Protein AF-A0A433QFW4-F1 (afdb_monomer_lite)

InterPro domains:
  IPR011990 Tetratricopeptide-like helical domain superfamily [G3DSA:1.25.40.10] (21-123)
  IPR011990 Tetratricopeptide-like helical domain superfamily [SSF48452] (37-121)

Sequence (124 aa):
MYSRKSREPRKRPQSQGGLRDCTRQLEPQSDANKTSAELHMQRSLDLHRKNDNVEGIAQVSGNLGQLYMDTGRATEAAGLITDAYETVKKMGNQVSIQYAAMNMGLLADRNGKPEEAVAWYTCE

pLDDT: mean 77.7, std 21.32, range [26.53, 95.19]

Organism: NCBI:txid994334

Structure (mmCIF, N/CA/C/O backbone):
data_AF-A0A433QFW4-F1
#
_entry.id   AF-A0A433QFW4-F1
#
loop_
_atom_site.group_PDB
_atom_site.id
_atom_site.type_symbol
_atom_site.label_atom_id
_atom_site.label_alt_id
_atom_site.label_comp_id
_atom_site.label_asym_id
_atom_site.label_entity_id
_atom_site.label_seq_id
_atom_site.pdbx_PDB_ins_code
_atom_site.Cartn_x
_atom_site.Cartn_y
_atom_site.Cartn_z
_atom_site.occupancy
_atom_site.B_iso_or_equiv
_atom_site.auth_seq_id
_atom_site.auth_comp_id
_atom_site.auth_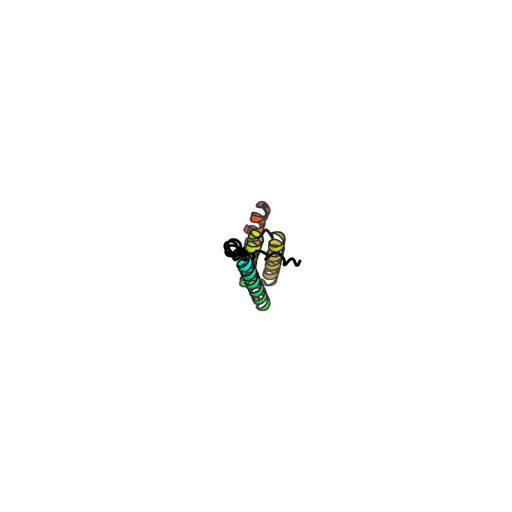asym_id
_atom_site.auth_atom_id
_atom_site.pdbx_PDB_model_num
ATOM 1 N N . MET A 1 1 ? 2.811 18.926 91.052 1.00 41.25 1 MET A N 1
ATOM 2 C CA . MET A 1 1 ? 3.291 19.722 89.900 1.00 41.25 1 MET A CA 1
ATOM 3 C C . MET A 1 1 ? 3.981 18.797 88.901 1.00 41.25 1 MET A C 1
ATOM 5 O O . MET A 1 1 ? 4.654 17.876 89.335 1.00 41.25 1 MET A O 1
ATOM 9 N N . TYR A 1 2 ? 3.806 19.088 87.606 1.00 26.53 2 TYR A N 1
ATOM 10 C CA . TYR A 1 2 ? 4.412 18.480 86.403 1.00 26.53 2 TYR A CA 1
ATOM 11 C C . TYR A 1 2 ? 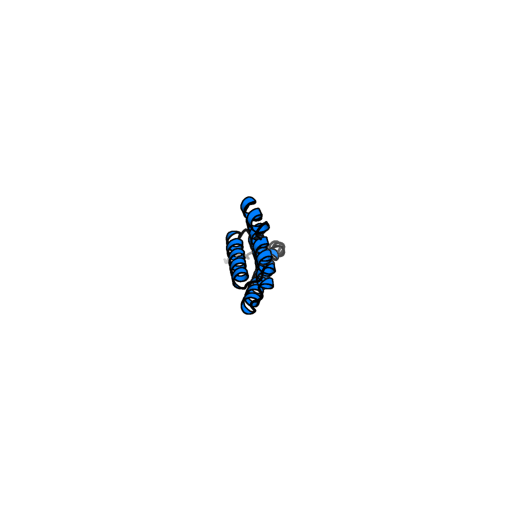3.768 17.241 85.751 1.00 26.53 2 TYR A C 1
ATOM 13 O O . TYR A 1 2 ? 4.204 16.104 85.874 1.00 26.53 2 TYR A O 1
ATOM 21 N N . SER A 1 3 ? 2.755 17.565 84.942 1.00 38.41 3 SER A N 1
ATOM 22 C CA . SER A 1 3 ? 2.516 17.145 83.551 1.00 38.41 3 SER A CA 1
ATOM 23 C C . SER A 1 3 ? 3.668 16.428 82.817 1.00 38.41 3 SER A C 1
ATOM 25 O O . SER A 1 3 ? 4.755 16.992 82.691 1.00 38.41 3 SER A O 1
ATOM 27 N N . ARG A 1 4 ? 3.388 15.263 82.201 1.00 39.44 4 ARG A N 1
ATOM 28 C CA . ARG A 1 4 ? 4.084 14.770 80.991 1.00 39.44 4 ARG A CA 1
ATOM 29 C C . ARG A 1 4 ? 3.146 13.990 80.056 1.00 39.44 4 ARG A C 1
ATOM 31 O O . ARG A 1 4 ? 2.915 12.802 80.224 1.00 39.44 4 ARG A O 1
ATOM 38 N N . LYS A 1 5 ? 2.649 14.743 79.072 1.00 40.56 5 LYS A N 1
ATOM 39 C CA . LYS A 1 5 ? 2.449 14.448 77.640 1.00 40.56 5 LYS A CA 1
ATOM 40 C C . LYS A 1 5 ? 2.127 13.006 77.202 1.00 40.56 5 LYS A C 1
ATOM 42 O O . LYS A 1 5 ? 2.946 12.095 77.279 1.00 40.56 5 LYS A O 1
ATOM 47 N N . SER A 1 6 ? 0.946 12.922 76.591 1.00 37.25 6 SER A N 1
ATOM 48 C CA . SER A 1 6 ? 0.428 11.964 75.614 1.00 37.25 6 SER A CA 1
ATOM 49 C C . SER A 1 6 ? 1.491 11.236 74.782 1.00 37.25 6 SER A C 1
ATOM 51 O O . SER A 1 6 ? 2.322 11.866 74.130 1.00 37.25 6 SER A O 1
ATOM 53 N N . ARG A 1 7 ? 1.416 9.901 74.749 1.00 37.78 7 ARG A N 1
ATOM 54 C CA . ARG A 1 7 ? 2.096 9.068 73.748 1.00 37.78 7 ARG A CA 1
ATOM 55 C C . ARG A 1 7 ? 1.148 8.862 72.564 1.00 37.78 7 ARG A C 1
ATOM 57 O O . ARG A 1 7 ? 0.069 8.304 72.736 1.00 37.78 7 ARG A O 1
ATOM 64 N N . GLU A 1 8 ? 1.544 9.346 71.391 1.00 38.62 8 GLU A N 1
ATOM 65 C CA . GLU A 1 8 ? 0.826 9.169 70.123 1.00 38.62 8 GLU A CA 1
ATOM 66 C C . GLU A 1 8 ? 0.716 7.686 69.717 1.00 38.62 8 GLU A C 1
ATOM 68 O O . GLU A 1 8 ? 1.631 6.899 69.994 1.00 38.62 8 GLU A O 1
ATOM 73 N N . PRO A 1 9 ? -0.353 7.276 69.011 1.00 37.25 9 PRO A N 1
ATOM 74 C CA . PRO A 1 9 ? -0.418 5.948 68.421 1.00 37.25 9 PRO A CA 1
ATOM 75 C C . PRO A 1 9 ? 0.484 5.874 67.179 1.00 37.25 9 PRO A C 1
ATOM 77 O O . PRO A 1 9 ? 0.354 6.665 66.243 1.00 37.25 9 PRO A O 1
ATOM 80 N N . ARG A 1 10 ? 1.379 4.876 67.136 1.00 35.97 10 ARG A N 1
ATOM 81 C CA . ARG A 1 10 ? 2.126 4.516 65.920 1.00 35.97 10 ARG A CA 1
ATOM 82 C C . ARG A 1 10 ? 1.130 4.155 64.816 1.00 35.97 10 ARG A C 1
ATOM 84 O O . ARG A 1 10 ? 0.457 3.127 64.903 1.00 35.97 10 ARG A O 1
ATOM 91 N N . LYS A 1 11 ? 1.057 4.971 63.763 1.00 37.94 11 LYS A N 1
ATOM 92 C CA . LYS A 1 11 ? 0.347 4.619 62.529 1.00 37.94 11 LYS A CA 1
ATOM 93 C C . LYS A 1 11 ? 1.035 3.397 61.911 1.00 37.94 11 LYS A C 1
ATOM 95 O O . LYS A 1 11 ? 2.210 3.461 61.561 1.00 37.94 11 LYS A O 1
ATOM 100 N N . ARG A 1 12 ? 0.315 2.275 61.799 1.00 35.47 12 ARG A N 1
ATOM 101 C CA . ARG A 1 12 ? 0.729 1.164 60.927 1.00 35.47 12 ARG A CA 1
ATOM 102 C C . ARG A 1 12 ? 0.755 1.698 59.491 1.00 35.47 12 ARG A C 1
ATOM 104 O O . ARG A 1 12 ? -0.210 2.369 59.117 1.00 35.47 12 ARG A O 1
ATOM 111 N N . PRO A 1 13 ? 1.794 1.427 58.686 1.00 36.66 13 PRO A N 1
ATOM 112 C CA . PRO A 1 13 ? 1.736 1.768 57.277 1.00 36.66 13 PRO A CA 1
ATOM 113 C C . PRO A 1 13 ? 0.630 0.912 56.657 1.00 36.66 13 PRO A C 1
ATOM 115 O O . PRO A 1 13 ? 0.703 -0.317 56.655 1.00 36.66 13 PRO A O 1
ATOM 118 N N . GLN A 1 14 ? -0.443 1.562 56.203 1.00 41.31 14 GLN A N 1
ATOM 119 C CA . GLN A 1 14 ? -1.410 0.919 55.329 1.00 41.31 14 GLN A CA 1
ATOM 120 C C . GLN A 1 14 ? -0.653 0.552 54.056 1.00 41.31 14 GLN A C 1
ATOM 122 O O . GLN A 1 14 ? -0.253 1.427 53.291 1.00 41.31 14 GLN A O 1
ATOM 127 N N . SER A 1 15 ? -0.427 -0.747 53.868 1.00 48.22 15 SER A N 1
ATOM 128 C CA . SER A 1 15 ? -0.063 -1.340 52.587 1.00 48.22 15 SER A CA 1
ATOM 129 C C . SER A 1 15 ? -1.195 -1.058 51.594 1.00 48.22 15 SER A C 1
ATOM 131 O O . SER A 1 15 ? -2.099 -1.863 51.394 1.00 48.22 15 SER A O 1
ATOM 133 N N . GLN A 1 16 ? -1.191 0.140 51.012 1.00 45.75 16 GLN A N 1
ATOM 134 C CA . GLN A 1 16 ? -1.959 0.465 49.816 1.00 45.75 16 GLN A CA 1
ATOM 135 C C . GLN A 1 16 ? -1.097 0.128 48.596 1.00 45.75 16 GLN A C 1
ATOM 137 O O . GLN A 1 16 ? -0.684 1.000 47.842 1.00 45.75 16 GLN A O 1
ATOM 142 N N . GLY A 1 17 ? -0.773 -1.154 48.445 1.00 52.44 17 GLY A N 1
ATOM 143 C CA . GLY A 1 17 ? -0.040 -1.688 47.294 1.00 52.44 17 GLY A CA 1
ATOM 144 C C . GLY A 1 17 ? -0.714 -2.909 46.670 1.00 52.44 17 GLY A C 1
ATOM 145 O O . GLY A 1 17 ? -0.072 -3.644 45.941 1.00 52.44 17 GLY A O 1
ATOM 146 N N . GLY A 1 18 ? -1.983 -3.180 46.994 1.00 49.28 18 GLY A N 1
ATOM 147 C CA . GLY A 1 18 ? -2.603 -4.482 46.709 1.00 49.28 18 GLY A CA 1
ATOM 148 C C . GLY A 1 18 ? -3.538 -4.564 45.502 1.00 49.28 18 GLY A C 1
ATOM 149 O O . GLY A 1 18 ? -3.979 -5.659 45.184 1.00 49.28 18 GLY A O 1
ATOM 150 N N . LEU A 1 19 ? -3.884 -3.454 44.839 1.00 44.16 19 LEU A N 1
ATOM 151 C CA . LEU A 1 19 ? -4.881 -3.482 43.748 1.00 44.16 19 LEU A CA 1
ATOM 152 C C . LEU A 1 19 ? -4.525 -2.662 42.502 1.00 44.16 19 LEU A C 1
ATOM 154 O O . LEU A 1 19 ? -5.285 -2.669 41.540 1.00 44.16 19 LEU A O 1
ATOM 158 N N . ARG A 1 20 ? -3.368 -1.989 42.477 1.00 44.31 20 ARG A N 1
ATOM 159 C CA . ARG A 1 20 ? -2.876 -1.289 41.272 1.00 44.31 20 ARG A CA 1
ATOM 160 C C . ARG A 1 20 ? -1.920 -2.125 40.417 1.00 44.31 20 ARG A C 1
ATOM 162 O O . ARG A 1 20 ? -1.696 -1.767 39.268 1.00 44.31 20 ARG A O 1
ATOM 169 N N . ASP A 1 21 ? -1.421 -3.246 40.937 1.00 46.62 21 ASP A N 1
ATOM 170 C CA . ASP A 1 21 ? -0.484 -4.113 40.209 1.00 46.62 21 ASP A CA 1
ATOM 171 C C . ASP A 1 21 ? -1.163 -5.197 39.357 1.00 46.62 21 ASP A C 1
ATOM 173 O O . ASP A 1 21 ? -0.522 -5.760 38.475 1.00 46.62 21 ASP A O 1
ATOM 177 N N . CYS A 1 22 ? -2.464 -5.459 39.535 1.00 42.78 22 CYS A N 1
ATOM 178 C CA . CYS A 1 22 ? -3.172 -6.478 38.741 1.00 42.78 22 CYS A CA 1
ATOM 179 C C . CYS A 1 22 ? -3.749 -5.962 37.413 1.00 42.78 22 CYS A C 1
ATOM 181 O O . CYS A 1 22 ? -4.020 -6.761 36.525 1.00 42.78 22 CYS A O 1
ATOM 183 N N . THR A 1 23 ? -3.909 -4.650 37.231 1.00 47.75 23 THR A N 1
ATOM 184 C CA . THR A 1 23 ? -4.389 -4.078 35.957 1.00 47.75 23 THR A CA 1
ATOM 185 C C . THR A 1 23 ? -3.262 -3.592 35.047 1.00 47.75 23 THR A C 1
ATOM 187 O O . THR A 1 23 ? -3.517 -3.211 33.911 1.00 47.75 23 THR A O 1
ATOM 190 N N . ARG A 1 24 ? -1.997 -3.652 35.491 1.00 42.53 24 ARG A N 1
ATOM 191 C CA . ARG A 1 24 ? -0.838 -3.218 34.690 1.00 42.53 24 ARG A CA 1
ATOM 192 C C . ARG A 1 24 ? -0.404 -4.233 33.623 1.00 42.53 24 ARG A C 1
ATOM 194 O O . ARG A 1 24 ? 0.423 -3.905 32.779 1.00 42.53 24 ARG A O 1
ATOM 201 N N . GLN A 1 25 ? -0.928 -5.458 33.654 1.00 47.12 25 GLN A N 1
ATOM 202 C CA . GLN A 1 25 ? -0.457 -6.545 32.787 1.00 47.12 25 GLN A CA 1
ATOM 203 C C . GLN A 1 25 ? -1.278 -6.778 31.514 1.00 47.12 25 GLN A C 1
ATOM 205 O O . GLN A 1 25 ? -0.876 -7.632 30.730 1.00 47.12 25 GLN A O 1
ATOM 210 N N . LEU A 1 26 ? -2.373 -6.045 31.264 1.00 52.72 26 LEU A N 1
ATOM 211 C CA . LEU A 1 26 ? -3.254 -6.372 30.133 1.00 52.72 26 LEU A CA 1
ATOM 212 C C . LEU A 1 26 ? -3.353 -5.366 28.974 1.00 52.72 26 LEU A C 1
ATOM 214 O O . LEU A 1 26 ? -3.843 -5.787 27.937 1.00 52.72 26 LEU A O 1
ATOM 218 N N . GLU A 1 27 ? -2.789 -4.149 29.019 1.00 46.56 27 GLU A N 1
ATOM 219 C CA . GLU A 1 27 ? -2.650 -3.283 27.816 1.00 46.56 27 GLU A CA 1
ATOM 220 C C . GLU A 1 27 ? -1.371 -2.410 27.912 1.00 46.56 27 GLU A C 1
ATOM 222 O O . GLU A 1 27 ? -1.103 -1.922 29.014 1.00 46.56 27 GLU A O 1
ATOM 227 N N . PRO A 1 28 ? -0.531 -2.212 26.854 1.00 51.75 28 PRO A N 1
ATOM 228 C CA . PRO A 1 28 ? -0.788 -2.327 25.414 1.00 51.75 28 PRO A CA 1
ATOM 229 C C . PRO A 1 28 ? 0.290 -3.160 24.674 1.00 51.75 28 PRO A C 1
ATOM 231 O O . PRO A 1 28 ? 1.198 -2.622 24.041 1.00 51.75 28 PRO A O 1
ATOM 234 N N . GLN A 1 29 ? 0.212 -4.492 24.710 1.00 46.16 29 GLN A N 1
ATOM 235 C CA . GLN A 1 29 ? 1.043 -5.301 23.798 1.00 46.16 29 GLN A CA 1
ATOM 236 C C . GLN A 1 29 ? 0.557 -5.151 22.346 1.00 46.16 29 GLN A C 1
ATOM 238 O O . GLN A 1 29 ? 1.368 -5.155 21.430 1.00 46.16 29 GLN A O 1
ATOM 243 N N . SER A 1 30 ? -0.755 -4.943 22.142 1.00 50.34 30 SER A N 1
ATOM 244 C CA . SER A 1 30 ? -1.373 -4.642 20.838 1.00 50.34 30 SER A CA 1
ATOM 245 C C . SER A 1 30 ? -0.709 -3.447 20.165 1.00 50.34 30 SER A C 1
ATOM 247 O O . SER A 1 30 ? -0.230 -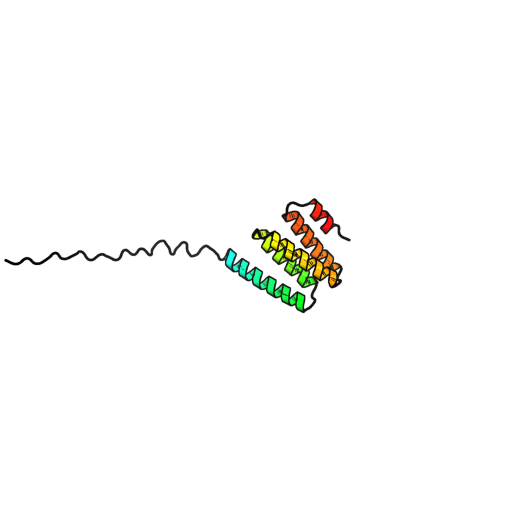3.571 19.044 1.00 50.34 30 SER A O 1
ATOM 249 N N . ASP A 1 31 ? -0.642 -2.304 20.849 1.00 52.16 31 ASP A N 1
ATOM 250 C CA . ASP A 1 31 ? -0.181 -1.070 20.210 1.00 52.16 31 ASP A CA 1
ATOM 251 C C . ASP A 1 31 ? 1.342 -1.009 20.143 1.00 52.16 31 ASP A C 1
ATOM 253 O O . ASP A 1 31 ? 1.884 -0.541 19.146 1.00 52.16 31 ASP A O 1
ATOM 257 N N . ALA A 1 32 ? 2.049 -1.580 21.124 1.00 57.97 32 ALA A N 1
ATOM 258 C CA . ALA A 1 32 ? 3.499 -1.736 21.050 1.00 57.97 32 ALA A CA 1
ATOM 259 C C . ALA A 1 32 ? 3.921 -2.688 19.911 1.00 57.97 32 ALA A C 1
ATOM 261 O O . ALA A 1 32 ? 4.848 -2.370 19.162 1.00 57.97 32 ALA A O 1
ATOM 262 N N . ASN A 1 33 ? 3.218 -3.813 19.717 1.00 60.38 33 ASN A N 1
ATOM 263 C CA . ASN A 1 33 ? 3.486 -4.733 18.607 1.00 60.38 33 ASN A CA 1
ATOM 264 C C . ASN A 1 33 ? 3.081 -4.136 17.256 1.00 60.38 33 ASN A C 1
ATOM 266 O O . ASN A 1 33 ? 3.824 -4.305 16.295 1.00 60.38 33 ASN A O 1
ATOM 270 N N . LYS A 1 34 ? 1.960 -3.405 17.172 1.00 61.66 34 LYS A N 1
ATOM 271 C CA . LYS A 1 34 ? 1.544 -2.692 15.950 1.00 61.66 34 LYS A CA 1
ATOM 272 C C . LYS A 1 34 ? 2.547 -1.607 15.562 1.00 61.66 34 LYS A C 1
ATOM 274 O O . LYS A 1 34 ? 2.946 -1.552 14.406 1.00 61.66 34 LYS A O 1
ATOM 279 N N . THR A 1 35 ? 3.029 -0.827 16.532 1.00 70.94 35 THR A N 1
ATOM 280 C CA . THR A 1 35 ? 4.072 0.192 16.313 1.00 70.94 35 THR A CA 1
ATOM 281 C C . THR A 1 35 ? 5.392 -0.446 15.873 1.00 70.94 35 THR A C 1
ATOM 283 O O . THR A 1 35 ? 6.061 0.048 14.969 1.00 70.94 35 THR A O 1
ATOM 286 N N . SER A 1 36 ? 5.762 -1.585 16.468 1.00 81.19 36 SER A N 1
ATOM 287 C CA . SER A 1 36 ? 6.963 -2.325 16.062 1.00 81.19 36 SER A CA 1
ATOM 288 C C . SER A 1 36 ? 6.818 -2.903 14.649 1.00 81.19 36 SER A C 1
ATOM 290 O O . SER A 1 36 ? 7.743 -2.800 13.846 1.00 81.19 36 SER A O 1
ATOM 292 N N . ALA A 1 37 ? 5.655 -3.471 14.315 1.00 84.81 37 ALA A N 1
ATOM 293 C CA . ALA A 1 37 ? 5.365 -4.017 12.992 1.00 84.81 37 ALA A CA 1
ATOM 294 C C . ALA A 1 37 ? 5.378 -2.929 11.909 1.00 84.81 37 ALA A C 1
ATOM 296 O O . ALA A 1 37 ? 6.029 -3.110 10.882 1.00 84.81 37 ALA A O 1
ATOM 297 N N . GLU A 1 38 ? 4.739 -1.785 12.166 1.00 88.81 38 GLU A N 1
ATOM 298 C CA . GLU A 1 38 ? 4.785 -0.599 11.304 1.00 88.81 38 GLU A CA 1
ATOM 299 C C . GLU A 1 38 ? 6.230 -0.181 11.023 1.00 88.81 38 GLU A C 1
ATOM 301 O O . GLU A 1 38 ? 6.618 -0.033 9.866 1.00 88.81 38 GLU A O 1
ATOM 306 N N . LEU A 1 39 ? 7.054 -0.068 12.066 1.00 89.94 39 LEU A N 1
ATOM 307 C CA . LEU A 1 39 ? 8.440 0.373 11.937 1.00 89.94 39 LEU A CA 1
ATOM 308 C C . LEU A 1 39 ? 9.298 -0.622 11.136 1.00 89.94 39 LEU A C 1
ATOM 310 O O . LEU A 1 39 ? 10.123 -0.220 10.310 1.00 89.94 39 LEU A O 1
ATOM 314 N N . HIS A 1 40 ? 9.088 -1.927 11.331 1.00 90.19 40 HIS A N 1
ATOM 315 C CA . HIS A 1 40 ? 9.745 -2.961 10.529 1.00 90.19 40 HIS A CA 1
ATOM 316 C C . HIS A 1 40 ? 9.302 -2.926 9.059 1.00 90.19 40 HIS A C 1
ATOM 318 O O . HIS A 1 40 ? 10.152 -3.022 8.171 1.00 90.19 40 HIS A O 1
ATOM 324 N N . MET A 1 41 ? 8.006 -2.743 8.791 1.00 92.94 41 MET A N 1
ATOM 325 C CA . MET A 1 41 ? 7.472 -2.641 7.430 1.00 92.94 41 MET A CA 1
ATOM 326 C C . MET A 1 41 ? 7.961 -1.375 6.721 1.00 92.94 41 MET A C 1
ATOM 328 O O . MET A 1 41 ? 8.416 -1.468 5.585 1.00 92.94 41 MET A O 1
ATOM 332 N N . GLN A 1 42 ? 7.973 -0.218 7.388 1.00 92.81 42 GLN A N 1
ATOM 333 C CA . GLN A 1 42 ? 8.524 1.026 6.834 1.00 92.81 42 GLN A CA 1
ATOM 334 C C . GLN A 1 42 ? 10.000 0.867 6.458 1.00 92.81 42 GLN A C 1
ATOM 336 O O . GLN A 1 42 ? 10.407 1.201 5.347 1.00 92.81 42 GLN A O 1
ATOM 341 N N . ARG A 1 43 ? 10.805 0.262 7.339 1.00 93.06 43 ARG A N 1
ATOM 342 C CA . ARG A 1 43 ? 12.215 -0.006 7.036 1.00 93.06 43 ARG A CA 1
ATOM 343 C C . ARG A 1 43 ? 12.386 -0.978 5.866 1.00 93.06 43 ARG A C 1
ATOM 345 O O . ARG A 1 43 ? 13.301 -0.802 5.064 1.00 93.06 43 ARG A O 1
ATOM 352 N N . SER A 1 44 ? 11.529 -1.995 5.760 1.00 93.38 44 SER A N 1
ATOM 353 C CA . SER A 1 44 ? 11.526 -2.918 4.618 1.00 93.38 44 SER A CA 1
ATOM 354 C C . SER A 1 44 ? 11.176 -2.196 3.320 1.00 93.38 44 SER A C 1
ATOM 356 O O . SER A 1 44 ? 11.835 -2.406 2.304 1.00 93.38 44 SER A O 1
ATOM 358 N N . LEU A 1 45 ? 10.179 -1.310 3.357 1.00 93.12 45 LEU A N 1
ATOM 359 C CA . LEU A 1 45 ? 9.773 -0.502 2.214 1.00 93.12 45 LEU A CA 1
ATOM 360 C C . LEU A 1 45 ? 10.926 0.380 1.724 1.00 93.12 45 LEU A C 1
ATOM 362 O O . LEU A 1 45 ? 11.219 0.395 0.530 1.00 93.12 45 LEU A O 1
ATOM 366 N N . ASP A 1 46 ? 11.635 1.041 2.639 1.00 93.44 46 ASP A N 1
ATOM 367 C CA . ASP A 1 46 ? 12.809 1.852 2.307 1.00 93.44 46 ASP A CA 1
ATOM 368 C C . ASP A 1 46 ? 13.931 1.031 1.662 1.00 93.44 46 ASP A C 1
ATOM 370 O O . ASP A 1 46 ? 14.605 1.505 0.746 1.00 93.44 46 ASP A O 1
ATOM 374 N N . LEU A 1 47 ? 14.148 -0.205 2.122 1.00 95.00 47 LEU A N 1
ATOM 375 C CA . LEU A 1 47 ? 15.128 -1.109 1.519 1.00 95.00 47 LEU A CA 1
ATOM 376 C C . LEU A 1 47 ? 14.706 -1.541 0.112 1.00 95.00 47 LEU A C 1
ATOM 378 O O . LEU A 1 47 ? 15.534 -1.510 -0.796 1.00 95.00 47 LEU A O 1
ATOM 382 N N . HIS A 1 48 ? 13.433 -1.889 -0.092 1.00 93.88 48 HIS A N 1
ATOM 383 C CA . HIS A 1 48 ? 12.927 -2.238 -1.420 1.00 93.88 48 HIS A CA 1
ATOM 384 C C . HIS A 1 48 ? 13.000 -1.056 -2.390 1.00 93.88 48 HIS A C 1
ATOM 386 O O . HIS A 1 48 ? 13.391 -1.258 -3.535 1.00 93.88 48 HIS A O 1
ATOM 392 N N . ARG A 1 49 ? 12.726 0.170 -1.925 1.00 90.88 49 ARG A N 1
ATOM 393 C CA . ARG A 1 49 ? 12.908 1.404 -2.709 1.00 90.88 49 ARG A CA 1
ATOM 394 C C . ARG A 1 49 ? 14.360 1.636 -3.106 1.00 90.88 49 ARG A C 1
ATOM 396 O O . ARG A 1 49 ? 14.625 1.953 -4.253 1.00 90.88 49 ARG A O 1
ATOM 403 N N . LYS A 1 50 ? 15.306 1.449 -2.182 1.00 93.56 50 LYS A N 1
ATOM 404 C CA . LYS A 1 50 ? 16.747 1.607 -2.464 1.00 93.56 50 LYS A CA 1
ATOM 405 C C . LYS A 1 50 ? 17.302 0.558 -3.423 1.00 93.56 50 LYS A C 1
ATOM 407 O O . LYS A 1 50 ? 18.331 0.800 -4.039 1.00 93.56 50 LYS A O 1
ATOM 412 N N . ASN A 1 51 ? 16.666 -0.607 -3.485 1.00 92.88 51 ASN A N 1
ATOM 413 C CA . ASN A 1 51 ? 17.090 -1.728 -4.317 1.00 92.88 51 ASN A CA 1
ATOM 414 C C . ASN A 1 51 ? 16.220 -1.885 -5.578 1.00 92.88 51 ASN A C 1
ATOM 416 O O . ASN A 1 51 ? 16.246 -2.954 -6.186 1.00 92.88 51 ASN A O 1
ATOM 420 N N . ASP A 1 52 ? 15.398 -0.880 -5.909 1.00 90.31 52 ASP A N 1
ATOM 421 C CA . ASP A 1 52 ? 14.466 -0.871 -7.047 1.00 90.31 52 ASP A CA 1
ATOM 422 C C . ASP A 1 52 ? 13.591 -2.139 -7.149 1.00 90.31 52 ASP A C 1
ATOM 424 O O . ASP A 1 52 ? 13.200 -2.592 -8.226 1.00 90.31 52 ASP A O 1
ATOM 428 N N . ASN A 1 53 ? 13.267 -2.745 -6.002 1.00 92.94 53 ASN A N 1
ATOM 429 C CA . ASN A 1 53 ? 12.454 -3.951 -5.937 1.00 92.94 53 ASN A CA 1
ATOM 430 C C . ASN A 1 53 ? 10.965 -3.580 -5.931 1.00 92.94 53 ASN A C 1
ATOM 432 O O . ASN A 1 53 ? 10.333 -3.475 -4.878 1.00 92.94 53 ASN A O 1
ATOM 436 N N . VAL A 1 54 ? 10.412 -3.410 -7.129 1.00 92.50 54 VAL A N 1
ATOM 437 C CA . VAL A 1 54 ? 9.001 -3.073 -7.381 1.00 92.50 54 VAL A CA 1
ATOM 438 C C . VAL A 1 54 ? 7.996 -4.037 -6.751 1.00 92.50 54 VAL A C 1
ATOM 440 O O . VAL A 1 54 ? 6.953 -3.599 -6.268 1.00 92.50 54 VAL A O 1
ATOM 443 N N . GLU A 1 55 ? 8.304 -5.332 -6.708 1.00 91.94 55 GLU A N 1
ATOM 444 C CA . GLU A 1 55 ? 7.431 -6.335 -6.094 1.00 91.94 55 GLU A CA 1
ATOM 445 C C . GLU A 1 55 ? 7.373 -6.142 -4.577 1.00 91.94 55 GLU A C 1
ATOM 447 O O . GLU A 1 55 ? 6.289 -6.060 -3.998 1.00 91.94 55 GLU A O 1
ATOM 452 N N . GLY A 1 56 ? 8.538 -5.973 -3.947 1.00 93.19 56 GLY A N 1
ATOM 453 C CA . GLY A 1 56 ? 8.634 -5.696 -2.517 1.00 93.19 56 GLY A CA 1
ATOM 454 C C . GLY A 1 56 ? 7.975 -4.371 -2.132 1.00 93.19 56 GLY A C 1
ATOM 455 O O . GLY A 1 56 ? 7.295 -4.302 -1.109 1.00 93.19 56 GLY A O 1
ATOM 456 N N . ILE A 1 57 ? 8.098 -3.334 -2.972 1.00 94.06 57 ILE A N 1
ATOM 457 C CA . ILE A 1 57 ? 7.389 -2.061 -2.776 1.00 94.06 57 ILE A CA 1
ATOM 458 C C . ILE A 1 57 ? 5.876 -2.297 -2.775 1.00 94.06 57 ILE A C 1
ATOM 460 O O . ILE A 1 57 ? 5.209 -1.886 -1.826 1.00 94.06 57 ILE A O 1
ATOM 464 N N . ALA A 1 58 ? 5.327 -2.978 -3.786 1.00 92.88 58 ALA A N 1
ATOM 465 C CA . ALA A 1 58 ? 3.888 -3.227 -3.881 1.00 92.88 58 ALA A CA 1
ATOM 466 C C . ALA A 1 58 ? 3.361 -4.052 -2.690 1.00 92.88 58 ALA A C 1
ATOM 468 O O . ALA A 1 58 ? 2.367 -3.672 -2.068 1.00 92.88 58 ALA A O 1
ATOM 469 N N . GLN A 1 59 ? 4.049 -5.140 -2.330 1.00 93.31 59 GLN A N 1
ATOM 470 C CA . GLN A 1 59 ? 3.637 -6.033 -1.241 1.00 93.31 59 GLN A CA 1
ATOM 471 C C . GLN A 1 59 ? 3.675 -5.345 0.128 1.00 93.31 59 GLN A C 1
ATOM 473 O O . GLN A 1 59 ? 2.688 -5.362 0.866 1.00 93.31 59 GLN A O 1
ATOM 478 N N . VAL A 1 60 ? 4.801 -4.714 0.475 1.00 95.19 60 VAL A N 1
ATOM 479 C CA . VAL A 1 60 ? 4.963 -4.081 1.791 1.00 95.19 60 VAL A CA 1
ATOM 480 C C . VAL A 1 60 ? 4.019 -2.891 1.946 1.00 95.19 60 VAL A C 1
ATOM 482 O O . VAL A 1 60 ? 3.446 -2.708 3.020 1.00 95.19 60 VAL A O 1
ATOM 485 N N . SER A 1 61 ? 3.791 -2.124 0.877 1.00 95.00 61 SER A N 1
ATOM 486 C CA . SER A 1 61 ? 2.860 -0.991 0.907 1.00 95.00 61 SER A CA 1
ATOM 487 C C . SER A 1 61 ? 1.410 -1.437 1.103 1.00 95.00 61 SER A C 1
ATOM 489 O O . SER A 1 61 ? 0.675 -0.780 1.833 1.00 95.00 61 SER A O 1
ATOM 491 N N . GLY A 1 62 ? 1.006 -2.571 0.518 1.00 93.38 62 GLY A N 1
ATOM 492 C CA . GLY A 1 62 ? -0.313 -3.164 0.761 1.00 93.38 62 GLY A CA 1
ATOM 493 C C . GLY A 1 62 ? -0.499 -3.590 2.218 1.00 93.38 62 GLY A C 1
ATOM 494 O O . GLY A 1 62 ? -1.492 -3.231 2.849 1.00 93.38 62 GLY A O 1
ATOM 495 N N . ASN A 1 63 ? 0.497 -4.274 2.789 1.00 93.56 63 ASN A N 1
ATOM 496 C CA . ASN A 1 63 ? 0.459 -4.716 4.187 1.00 93.56 63 ASN A CA 1
ATOM 497 C C . ASN A 1 63 ? 0.399 -3.538 5.169 1.00 93.56 63 ASN A C 1
ATOM 499 O O . ASN A 1 63 ? -0.403 -3.541 6.104 1.00 93.56 63 ASN A O 1
ATOM 503 N N . LEU A 1 64 ? 1.228 -2.517 4.949 1.00 94.06 64 LEU A N 1
ATOM 504 C CA . LEU A 1 64 ? 1.256 -1.327 5.794 1.00 94.06 64 LEU A CA 1
ATOM 505 C C . LEU A 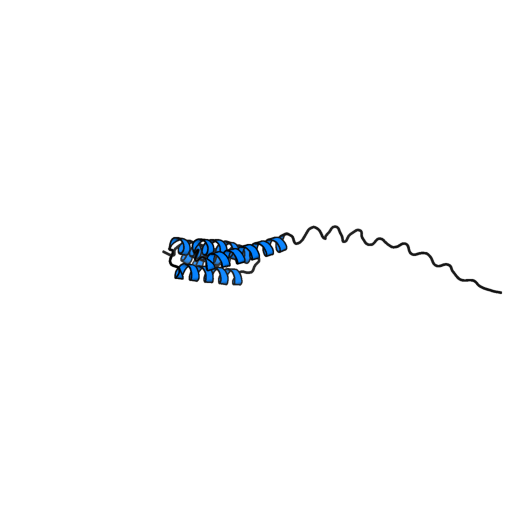1 64 ? -0.016 -0.479 5.614 1.00 94.06 64 LEU A C 1
ATOM 507 O O . LEU A 1 64 ? -0.560 0.028 6.591 1.00 94.06 64 LEU A O 1
ATOM 511 N N . GLY A 1 65 ? -0.548 -0.401 4.392 1.00 93.50 65 GLY A N 1
ATOM 512 C CA . GLY A 1 65 ? -1.841 0.218 4.119 1.00 93.50 65 GLY A CA 1
ATOM 513 C C . GLY A 1 65 ? -2.990 -0.475 4.855 1.00 93.50 65 GLY A C 1
ATOM 514 O O . GLY A 1 65 ? -3.801 0.199 5.484 1.00 93.50 65 GLY A O 1
ATOM 515 N N . GLN A 1 66 ? -3.025 -1.812 4.871 1.00 91.75 66 GLN A N 1
ATOM 516 C CA . GLN A 1 66 ? -4.014 -2.571 5.643 1.00 91.75 66 GLN A CA 1
ATOM 517 C C . GLN A 1 66 ? -3.888 -2.299 7.149 1.00 91.75 66 GLN A C 1
ATOM 519 O O . GLN A 1 66 ? -4.894 -2.040 7.807 1.00 91.75 66 GLN A O 1
ATOM 524 N N . LEU A 1 67 ? -2.662 -2.275 7.685 1.00 91.50 67 LEU A N 1
ATOM 525 C CA . LEU A 1 67 ? -2.413 -1.929 9.088 1.00 91.50 67 LEU A CA 1
ATOM 526 C C . LEU A 1 67 ? -2.925 -0.518 9.431 1.00 91.50 67 LEU A C 1
ATOM 528 O O . LEU A 1 67 ? -3.513 -0.301 10.493 1.00 91.50 67 LEU A O 1
ATOM 532 N N . TYR A 1 68 ? -2.734 0.447 8.532 1.00 91.38 68 TYR A N 1
ATOM 533 C CA . TYR A 1 68 ? -3.254 1.805 8.694 1.00 91.38 68 TYR A CA 1
ATOM 534 C C . TYR A 1 68 ? -4.781 1.856 8.636 1.00 91.38 68 TYR A C 1
ATOM 536 O O . TYR A 1 68 ? -5.394 2.527 9.465 1.00 91.38 68 TYR A O 1
ATOM 544 N N . MET A 1 69 ? -5.420 1.095 7.746 1.00 89.81 69 MET A N 1
ATOM 545 C CA . MET A 1 69 ? -6.882 0.971 7.736 1.00 89.81 69 MET A CA 1
ATOM 546 C C . MET A 1 69 ? -7.410 0.383 9.050 1.00 89.81 69 MET A C 1
ATOM 548 O O . MET A 1 69 ? -8.344 0.929 9.637 1.00 89.81 69 MET A O 1
ATOM 552 N N . ASP A 1 70 ? -6.769 -0.666 9.564 1.00 88.81 70 ASP A N 1
ATOM 553 C CA . ASP A 1 70 ? -7.173 -1.336 10.808 1.00 88.81 70 ASP A CA 1
ATOM 554 C C . ASP A 1 70 ? -6.959 -0.463 12.059 1.00 88.81 70 ASP A C 1
ATOM 556 O O . ASP A 1 70 ? -7.556 -0.708 13.108 1.00 88.81 70 ASP A O 1
ATOM 560 N N . THR A 1 71 ? -6.123 0.574 11.959 1.00 87.75 71 THR A N 1
ATOM 561 C CA . THR A 1 71 ? -5.865 1.556 13.027 1.00 87.75 71 THR A CA 1
ATOM 562 C C . THR A 1 71 ? -6.635 2.868 12.840 1.00 87.75 71 THR A C 1
ATOM 564 O O . THR A 1 71 ? -6.443 3.807 13.611 1.00 87.75 71 THR A O 1
ATOM 567 N N . GLY A 1 72 ? -7.525 2.948 11.843 1.00 88.44 72 GLY A N 1
ATOM 568 C CA . GLY A 1 72 ? -8.322 4.144 11.548 1.00 88.44 72 GLY A CA 1
ATOM 569 C C . GLY A 1 72 ? -7.550 5.264 10.839 1.00 88.44 72 GLY A C 1
ATOM 570 O O . GLY A 1 72 ? -8.081 6.358 10.650 1.00 88.44 72 GLY A O 1
ATOM 571 N N . ARG A 1 73 ? -6.314 5.003 10.402 1.00 90.56 73 ARG A N 1
ATOM 572 C CA . ARG A 1 73 ? -5.418 5.930 9.691 1.00 90.56 73 ARG A CA 1
ATOM 573 C C . ARG A 1 73 ? -5.636 5.862 8.173 1.00 90.56 73 ARG A C 1
ATOM 575 O O . ARG A 1 73 ? -4.693 5.743 7.392 1.00 90.56 73 ARG A O 1
ATOM 582 N N . ALA A 1 74 ? -6.892 5.942 7.734 1.00 89.12 74 ALA A N 1
ATOM 583 C CA . ALA A 1 74 ? -7.264 5.719 6.332 1.00 89.12 74 ALA A CA 1
ATOM 584 C C . ALA A 1 74 ? -6.603 6.702 5.346 1.00 89.12 74 ALA A C 1
ATOM 586 O O . ALA A 1 74 ? -6.193 6.315 4.253 1.00 89.12 74 ALA A O 1
ATOM 587 N N . THR A 1 75 ? -6.432 7.965 5.744 1.00 90.19 75 THR A N 1
ATOM 588 C CA . THR A 1 75 ? -5.742 8.977 4.927 1.00 90.19 75 THR A CA 1
ATOM 589 C C . THR A 1 75 ? -4.272 8.626 4.700 1.00 90.19 75 THR A C 1
ATOM 591 O O . THR A 1 75 ? -3.750 8.806 3.601 1.00 90.19 75 THR A O 1
ATOM 594 N N . GLU A 1 76 ? -3.599 8.093 5.721 1.00 90.88 76 GLU A N 1
ATOM 595 C CA . GLU A 1 76 ? -2.196 7.682 5.622 1.00 90.88 76 GLU A CA 1
ATOM 596 C C . GLU A 1 76 ? -2.054 6.411 4.782 1.00 90.88 76 GLU A C 1
ATOM 598 O O . GLU A 1 76 ? -1.138 6.323 3.965 1.00 90.88 76 GLU A O 1
ATOM 603 N N . ALA A 1 77 ? -2.998 5.469 4.905 1.00 93.25 77 ALA A N 1
ATOM 604 C CA . ALA A 1 77 ? -3.085 4.303 4.025 1.00 93.25 77 ALA A CA 1
ATOM 605 C C . ALA A 1 77 ? -3.204 4.726 2.556 1.00 93.25 77 ALA A C 1
ATOM 607 O O . ALA A 1 77 ? -2.479 4.221 1.700 1.00 93.25 77 ALA A O 1
ATOM 608 N N . ALA A 1 78 ? -4.074 5.699 2.273 1.00 92.56 78 ALA A N 1
AT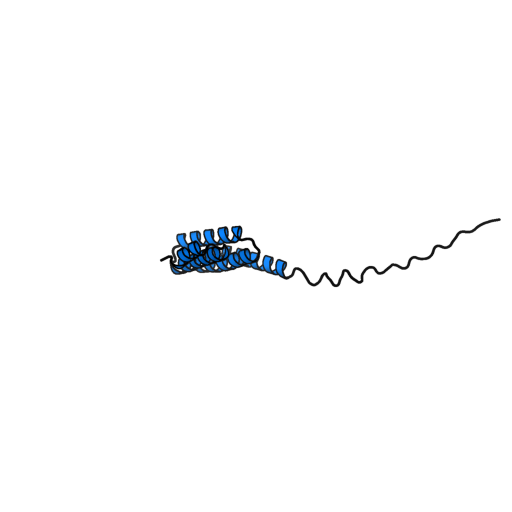OM 609 C CA . ALA A 1 78 ? -4.287 6.197 0.924 1.00 92.56 78 ALA A CA 1
ATOM 610 C C . ALA A 1 78 ? -3.045 6.861 0.331 1.00 92.56 78 ALA A C 1
ATOM 612 O O . ALA A 1 78 ? -2.670 6.548 -0.800 1.00 92.56 78 ALA A O 1
ATOM 613 N N . GLY A 1 79 ? -2.379 7.726 1.100 1.00 94.12 79 GLY A N 1
ATOM 614 C CA . GLY A 1 79 ? -1.130 8.352 0.668 1.00 94.12 79 GLY A CA 1
ATOM 615 C C . GLY A 1 79 ? -0.046 7.318 0.367 1.00 94.12 79 GLY A C 1
ATOM 616 O O . GLY A 1 79 ? 0.580 7.370 -0.690 1.00 94.12 79 GLY A O 1
ATOM 617 N N . LEU A 1 80 ? 0.122 6.334 1.254 1.00 94.75 80 LEU A N 1
ATOM 618 C CA . LEU A 1 80 ? 1.125 5.284 1.106 1.00 94.75 80 LEU A CA 1
ATOM 619 C C . LEU A 1 80 ? 0.888 4.406 -0.131 1.00 94.75 80 LEU A C 1
ATOM 621 O O . LEU A 1 80 ? 1.814 4.180 -0.910 1.00 94.75 80 LEU A O 1
ATOM 625 N N . ILE A 1 81 ? -0.333 3.891 -0.306 1.00 94.62 81 ILE A N 1
ATOM 626 C CA . ILE A 1 81 ? -0.654 2.989 -1.421 1.00 94.62 81 ILE A CA 1
ATOM 627 C C . ILE A 1 81 ? -0.568 3.745 -2.757 1.00 94.62 81 ILE A C 1
ATOM 629 O O . ILE A 1 81 ? -0.043 3.200 -3.728 1.00 94.62 81 ILE A O 1
ATOM 633 N N . THR A 1 82 ? -0.995 5.012 -2.797 1.00 94.25 82 THR A N 1
ATOM 634 C CA . THR A 1 82 ? -0.899 5.851 -4.004 1.00 94.25 82 THR A CA 1
ATOM 635 C C . THR A 1 82 ? 0.558 6.092 -4.403 1.00 94.25 82 THR A C 1
ATOM 637 O O . THR A 1 82 ? 0.928 5.869 -5.555 1.00 94.25 82 THR A O 1
ATOM 640 N N . ASP A 1 83 ? 1.410 6.479 -3.450 1.00 94.50 83 ASP A N 1
ATOM 641 C CA . ASP A 1 83 ? 2.842 6.700 -3.686 1.00 94.50 83 ASP A CA 1
ATOM 642 C C . ASP A 1 83 ? 3.550 5.416 -4.160 1.00 94.50 83 ASP A C 1
ATOM 644 O O . ASP A 1 83 ? 4.362 5.431 -5.093 1.00 94.50 83 ASP A O 1
ATOM 648 N N . ALA A 1 84 ? 3.192 4.269 -3.575 1.00 93.44 84 ALA A N 1
ATOM 649 C CA . ALA A 1 84 ? 3.692 2.967 -4.002 1.00 93.44 84 ALA A CA 1
ATOM 650 C C . ALA A 1 84 ? 3.270 2.618 -5.435 1.00 93.44 84 ALA A C 1
ATOM 652 O O . ALA A 1 84 ? 4.112 2.192 -6.227 1.00 93.44 84 ALA A O 1
ATOM 653 N N . TYR A 1 85 ? 2.001 2.837 -5.790 1.00 93.75 85 TYR A N 1
ATOM 654 C CA . TYR A 1 85 ? 1.502 2.617 -7.146 1.00 93.75 85 TYR A CA 1
ATOM 655 C C . TYR A 1 85 ? 2.231 3.493 -8.168 1.00 93.75 85 TYR A C 1
ATOM 657 O O . TYR A 1 85 ? 2.701 2.982 -9.185 1.00 93.75 85 TYR A O 1
ATOM 665 N N . GLU A 1 86 ? 2.405 4.788 -7.895 1.00 93.38 86 GLU A N 1
ATOM 666 C CA . GLU A 1 86 ? 3.145 5.678 -8.794 1.00 93.38 86 GLU A CA 1
ATOM 667 C C . GLU A 1 86 ? 4.609 5.267 -8.960 1.00 93.38 86 GLU A C 1
ATOM 669 O O . GLU A 1 86 ? 5.144 5.311 -10.070 1.00 93.38 86 GLU A O 1
ATOM 674 N N . THR A 1 87 ? 5.256 4.862 -7.867 1.00 91.50 87 THR A N 1
ATOM 675 C CA . THR A 1 87 ? 6.646 4.394 -7.879 1.00 91.50 87 THR A CA 1
ATOM 676 C C . THR A 1 87 ? 6.784 3.147 -8.750 1.00 91.50 87 THR A C 1
ATOM 678 O O . THR A 1 87 ? 7.595 3.117 -9.675 1.00 91.50 87 THR A O 1
ATOM 681 N N . VAL A 1 88 ? 5.937 2.143 -8.517 1.00 91.88 88 VAL A N 1
ATOM 682 C CA . VAL A 1 88 ? 5.937 0.885 -9.272 1.00 91.88 88 VAL A CA 1
ATOM 683 C C . VAL A 1 88 ? 5.588 1.114 -10.746 1.00 91.88 88 VAL A C 1
ATOM 685 O O . VAL A 1 88 ? 6.220 0.532 -11.629 1.00 91.88 88 VAL A O 1
ATOM 688 N N . LYS A 1 89 ? 4.649 2.024 -11.032 1.00 91.81 89 LYS A N 1
ATOM 689 C CA . LYS A 1 89 ? 4.291 2.423 -12.398 1.00 91.81 89 LYS A CA 1
ATOM 690 C C . LYS A 1 89 ? 5.456 3.082 -13.139 1.00 91.81 89 LYS A C 1
ATOM 692 O O . LYS A 1 89 ? 5.661 2.785 -14.312 1.00 91.81 89 LYS A O 1
ATOM 697 N N . LYS A 1 90 ? 6.234 3.942 -12.471 1.00 91.19 90 LYS A N 1
ATOM 698 C CA . LYS A 1 90 ? 7.430 4.586 -13.053 1.00 91.19 90 LYS A CA 1
ATOM 699 C C . LYS A 1 90 ? 8.551 3.583 -13.344 1.00 91.19 90 LYS A C 1
ATOM 701 O O . LYS A 1 90 ? 9.270 3.757 -14.320 1.00 91.19 90 LYS A O 1
ATOM 706 N N . MET A 1 91 ? 8.694 2.553 -12.511 1.00 87.56 91 MET A N 1
ATOM 707 C CA . MET A 1 91 ? 9.759 1.548 -12.623 1.00 87.56 91 MET A CA 1
ATOM 708 C C . MET A 1 91 ? 9.466 0.436 -13.650 1.00 87.56 91 MET A C 1
ATOM 710 O O . MET A 1 91 ? 10.391 -0.241 -14.084 1.00 87.56 91 MET A O 1
ATOM 714 N N . GLY A 1 92 ? 8.210 0.270 -14.084 1.00 74.62 92 GLY A N 1
ATOM 715 C CA . GLY A 1 92 ? 7.877 -0.490 -15.296 1.00 74.62 92 GLY A CA 1
ATOM 716 C C . GLY A 1 92 ? 7.849 -2.018 -15.151 1.00 74.62 92 GLY A C 1
ATOM 717 O O . GLY A 1 92 ? 8.527 -2.720 -15.896 1.00 74.62 92 GLY A O 1
ATOM 718 N N . ASN A 1 93 ? 7.010 -2.551 -14.254 1.00 83.62 93 ASN A N 1
ATOM 719 C CA . ASN A 1 93 ? 6.704 -3.989 -14.168 1.00 83.62 93 ASN A CA 1
ATOM 720 C C . ASN A 1 93 ? 5.188 -4.216 -14.097 1.00 83.62 93 ASN A C 1
ATOM 722 O O . ASN A 1 93 ? 4.564 -3.885 -13.092 1.00 83.62 93 ASN A O 1
ATOM 726 N N . GLN A 1 94 ? 4.603 -4.815 -15.137 1.00 87.69 94 GLN A N 1
ATOM 727 C CA . GLN A 1 94 ? 3.150 -4.993 -15.247 1.00 87.69 94 GLN A CA 1
ATOM 728 C C . GLN A 1 94 ? 2.558 -5.849 -14.119 1.00 87.69 94 GLN A C 1
ATOM 730 O O . GLN A 1 94 ? 1.490 -5.527 -13.609 1.00 87.69 94 GLN A O 1
ATOM 735 N N . VAL A 1 95 ? 3.275 -6.877 -13.652 1.00 89.19 95 VAL A N 1
ATOM 736 C CA . VAL A 1 95 ? 2.821 -7.713 -12.529 1.00 89.19 95 VAL A CA 1
ATOM 737 C C . VAL A 1 95 ? 2.768 -6.891 -11.244 1.00 89.19 95 VAL A C 1
ATOM 739 O O . VAL A 1 95 ? 1.769 -6.912 -10.528 1.00 89.19 95 VAL A O 1
ATOM 742 N N . SER A 1 96 ? 3.819 -6.124 -10.956 1.00 89.38 96 SER A N 1
ATOM 743 C CA . SER A 1 96 ? 3.858 -5.272 -9.764 1.00 89.38 96 SER A CA 1
ATOM 744 C C . SER A 1 96 ? 2.843 -4.128 -9.841 1.00 89.38 96 SER A C 1
ATOM 746 O O . SER A 1 96 ? 2.253 -3.779 -8.821 1.00 89.38 96 SER A O 1
ATOM 748 N N . ILE A 1 97 ? 2.605 -3.572 -11.036 1.00 91.56 97 ILE A N 1
ATOM 749 C CA . ILE A 1 97 ? 1.560 -2.566 -11.276 1.00 91.56 97 ILE A CA 1
ATOM 750 C C . ILE A 1 97 ? 0.188 -3.158 -10.956 1.00 91.56 97 ILE A C 1
ATOM 752 O O . ILE A 1 97 ? -0.569 -2.520 -10.227 1.00 91.56 97 ILE A O 1
ATOM 756 N N . GLN A 1 98 ? -0.105 -4.382 -11.410 1.00 91.69 98 GLN A N 1
ATOM 757 C CA . GLN A 1 98 ? -1.368 -5.055 -11.101 1.00 91.69 98 GLN A CA 1
ATOM 758 C C . GLN A 1 98 ? -1.538 -5.258 -9.594 1.00 91.69 98 GLN A C 1
ATOM 760 O O . GLN A 1 98 ? -2.589 -4.945 -9.043 1.00 91.69 98 GLN A O 1
ATOM 765 N N . TYR A 1 99 ? -0.489 -5.706 -8.899 1.00 91.81 99 TYR A N 1
ATOM 766 C CA . TYR A 1 99 ? -0.516 -5.839 -7.439 1.00 91.81 99 TYR A CA 1
ATOM 767 C C . TYR A 1 99 ? -0.773 -4.503 -6.732 1.00 91.81 99 TYR A C 1
ATOM 769 O O . TYR A 1 99 ? -1.588 -4.428 -5.813 1.00 91.81 99 TYR A O 1
ATOM 777 N N . ALA A 1 100 ? -0.109 -3.430 -7.161 1.00 92.31 100 ALA A N 1
ATOM 778 C CA . ALA A 1 100 ? -0.328 -2.106 -6.592 1.00 92.31 100 ALA A CA 1
ATOM 779 C C . ALA A 1 100 ? -1.740 -1.566 -6.904 1.00 92.31 100 ALA A C 1
ATOM 781 O O . ALA A 1 100 ? -2.362 -0.955 -6.035 1.00 92.31 100 ALA A O 1
ATOM 782 N N . ALA A 1 101 ? -2.284 -1.847 -8.092 1.00 93.56 101 ALA A N 1
ATOM 783 C CA . ALA A 1 101 ? -3.663 -1.522 -8.454 1.00 93.56 101 ALA A CA 1
ATOM 784 C C . ALA A 1 101 ? -4.679 -2.306 -7.605 1.00 93.56 101 ALA A C 1
ATOM 786 O O . ALA A 1 101 ? -5.646 -1.729 -7.115 1.00 93.56 101 ALA A O 1
ATOM 787 N N . MET A 1 102 ? -4.427 -3.589 -7.326 1.00 93.31 102 MET A N 1
ATOM 788 C CA . MET A 1 102 ? -5.260 -4.374 -6.408 1.00 93.31 102 MET A CA 1
ATOM 789 C C . MET A 1 102 ? -5.299 -3.760 -5.003 1.00 93.31 102 MET A C 1
ATOM 791 O O . MET A 1 102 ? -6.366 -3.704 -4.390 1.00 93.31 102 MET A O 1
ATOM 795 N N . ASN A 1 103 ? -4.168 -3.247 -4.508 1.00 93.38 103 ASN A N 1
ATOM 796 C CA . ASN A 1 103 ? -4.120 -2.549 -3.221 1.00 93.38 103 ASN A CA 1
ATOM 797 C C . ASN A 1 103 ? -4.936 -1.243 -3.240 1.00 93.38 103 ASN A C 1
ATOM 799 O O . ASN A 1 103 ? -5.608 -0.938 -2.255 1.00 93.38 103 ASN A O 1
ATOM 803 N N . MET A 1 104 ? -4.933 -0.498 -4.354 1.00 94.62 104 MET A N 1
ATOM 804 C CA . MET A 1 104 ? -5.801 0.678 -4.537 1.00 94.62 104 MET A CA 1
ATOM 805 C C . MET A 1 104 ? -7.286 0.298 -4.529 1.00 94.62 104 MET A C 1
ATOM 807 O O . MET A 1 104 ? -8.090 0.977 -3.891 1.00 94.62 104 MET A O 1
ATOM 811 N N . GLY A 1 105 ? -7.648 -0.810 -5.181 1.00 93.50 105 GLY A N 1
ATOM 812 C CA . GLY A 1 105 ? -9.016 -1.322 -5.165 1.00 93.50 105 GLY A CA 1
ATOM 813 C C . GLY A 1 105 ? -9.469 -1.712 -3.759 1.00 93.50 105 GLY A C 1
ATOM 814 O O . GLY A 1 105 ? -10.533 -1.290 -3.313 1.00 93.50 105 GLY A O 1
ATOM 815 N N . LEU A 1 106 ? -8.621 -2.430 -3.014 1.00 91.31 106 LEU A N 1
ATOM 816 C CA . LEU A 1 106 ? -8.908 -2.810 -1.628 1.00 91.31 106 LEU A CA 1
ATOM 817 C C . LEU A 1 106 ? -9.082 -1.584 -0.724 1.00 91.31 106 LEU A C 1
ATOM 819 O O . LEU A 1 106 ? -9.990 -1.543 0.104 1.00 91.31 106 LEU A O 1
ATOM 823 N N . LEU A 1 107 ? -8.233 -0.572 -0.891 1.00 91.31 107 LEU A N 1
ATOM 824 C CA . LEU A 1 107 ? -8.353 0.692 -0.174 1.00 91.31 107 LEU A CA 1
ATOM 825 C C . LEU A 1 107 ? -9.689 1.390 -0.474 1.00 91.31 107 LEU A C 1
ATOM 827 O O . LEU A 1 107 ? -10.331 1.896 0.446 1.00 91.31 107 LEU A O 1
ATOM 831 N N . ALA A 1 108 ? -10.105 1.429 -1.742 1.00 90.50 108 ALA A N 1
ATOM 832 C CA . ALA A 1 108 ? -11.359 2.058 -2.144 1.00 90.50 108 ALA A CA 1
ATOM 833 C C . ALA A 1 108 ? -12.578 1.316 -1.569 1.00 90.50 108 ALA A C 1
ATOM 835 O O . ALA A 1 108 ? -13.476 1.956 -1.020 1.00 90.50 108 ALA A O 1
ATOM 836 N N . ASP A 1 109 ? -12.560 -0.020 -1.587 1.00 89.88 109 ASP A N 1
ATOM 837 C CA . ASP A 1 109 ? -13.598 -0.861 -0.980 1.00 89.88 109 ASP A CA 1
ATOM 838 C C . ASP A 1 109 ? -13.715 -0.598 0.531 1.00 89.88 109 ASP A C 1
ATOM 840 O O . ASP A 1 109 ? -14.790 -0.301 1.056 1.00 89.88 109 ASP A O 1
ATOM 844 N N . ARG A 1 110 ? -12.575 -0.561 1.233 1.00 87.62 110 ARG A N 1
ATOM 845 C CA . ARG A 1 110 ? -12.518 -0.253 2.672 1.00 87.62 110 ARG A CA 1
ATOM 846 C C . ARG A 1 110 ? -12.940 1.178 3.014 1.00 87.62 110 ARG A C 1
ATOM 848 O O . ARG A 1 110 ? -13.405 1.412 4.127 1.00 87.62 110 ARG A O 1
ATOM 855 N N . ASN A 1 111 ? -12.811 2.116 2.078 1.00 85.56 111 ASN A N 1
ATOM 856 C CA . ASN A 1 111 ? -13.295 3.491 2.214 1.00 85.56 111 ASN A CA 1
ATOM 857 C C . ASN A 1 111 ? -14.779 3.657 1.831 1.00 85.56 111 ASN A C 1
ATOM 859 O O . ASN A 1 111 ? -15.273 4.785 1.806 1.00 85.56 111 ASN A O 1
ATOM 863 N N . GLY A 1 112 ? -15.497 2.566 1.539 1.00 88.12 112 GLY A N 1
ATOM 864 C CA . GLY A 1 112 ? -16.915 2.607 1.178 1.00 88.12 112 GLY A CA 1
ATOM 865 C C . GLY A 1 112 ? -17.168 3.141 -0.230 1.00 88.12 112 GLY A C 1
ATOM 866 O O . GLY A 1 112 ? -18.242 3.678 -0.492 1.00 88.12 112 GLY A O 1
ATOM 867 N N . LYS A 1 113 ? -16.181 3.013 -1.123 1.00 90.31 113 LYS A N 1
ATOM 868 C CA . LYS A 1 113 ? -16.248 3.439 -2.524 1.00 90.31 113 LYS A CA 1
ATOM 869 C C . LYS A 1 113 ? -16.091 2.245 -3.475 1.00 90.31 113 LYS A C 1
ATOM 871 O O . LYS A 1 113 ? -15.073 2.129 -4.166 1.00 90.31 113 LYS A O 1
ATOM 876 N N . PRO A 1 114 ? -17.071 1.330 -3.512 1.00 86.81 114 PRO A N 1
ATOM 877 C CA . PRO A 1 114 ? -16.974 0.115 -4.313 1.00 86.81 114 PRO A CA 1
ATOM 878 C C . PRO A 1 114 ? -16.903 0.403 -5.820 1.00 86.81 114 PRO A C 1
ATOM 880 O O . PRO A 1 114 ? -16.266 -0.351 -6.550 1.00 86.81 114 PRO A O 1
ATOM 883 N N . GLU A 1 115 ? -17.486 1.505 -6.308 1.00 88.56 115 GLU A N 1
ATOM 884 C CA . GLU A 1 115 ? -17.413 1.873 -7.728 1.00 88.56 115 GLU A CA 1
ATOM 885 C C . GLU A 1 115 ? -15.982 2.234 -8.152 1.00 88.56 115 GLU A C 1
ATOM 887 O O . GLU A 1 115 ? -15.527 1.821 -9.220 1.00 88.56 115 GLU A O 1
ATOM 892 N N . GLU A 1 116 ? -15.249 2.959 -7.298 1.00 88.38 116 GLU A N 1
ATOM 893 C CA . GLU A 1 116 ? -13.824 3.239 -7.512 1.00 88.38 116 GLU A CA 1
ATOM 894 C C . GLU A 1 116 ? -12.999 1.943 -7.415 1.00 88.38 116 GLU A C 1
ATOM 896 O O . GLU A 1 116 ? -12.073 1.749 -8.201 1.00 88.38 116 GLU A O 1
ATOM 901 N N . ALA A 1 117 ? -13.354 1.025 -6.507 1.00 90.00 117 ALA A N 1
ATOM 902 C CA . ALA A 1 117 ? -12.659 -0.253 -6.346 1.00 90.00 117 ALA A CA 1
ATOM 903 C C . ALA A 1 117 ? -12.708 -1.118 -7.614 1.00 90.00 117 ALA A C 1
ATOM 905 O O . ALA A 1 117 ? -11.681 -1.652 -8.035 1.00 90.00 117 ALA A O 1
ATOM 906 N N . VAL A 1 118 ? -13.878 -1.212 -8.258 1.00 89.88 118 VAL A N 1
ATOM 907 C CA . VAL A 1 118 ? -14.048 -1.974 -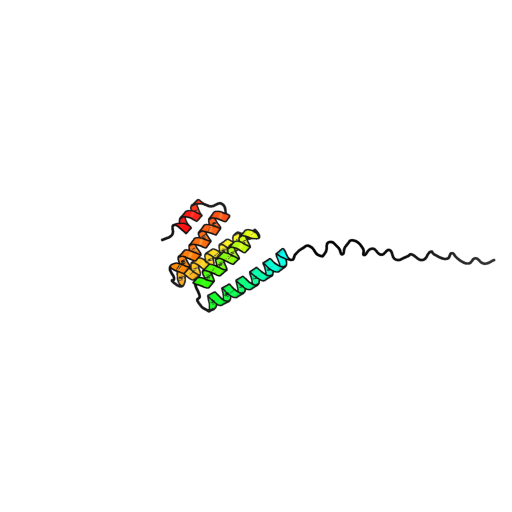9.506 1.00 89.88 118 VAL A CA 1
ATOM 908 C C . VAL A 1 118 ? -13.121 -1.447 -10.594 1.00 89.88 118 VAL A C 1
ATOM 910 O O . VAL A 1 118 ? -12.448 -2.248 -11.236 1.00 89.88 118 VAL A O 1
ATOM 913 N N . ALA A 1 119 ? -13.018 -0.125 -10.753 1.00 91.50 119 ALA A N 1
ATOM 914 C CA . ALA A 1 119 ? -12.137 0.476 -11.754 1.00 91.50 119 ALA A CA 1
ATOM 915 C C . ALA A 1 119 ? -10.664 0.076 -11.554 1.00 91.50 119 ALA A C 1
ATOM 917 O O . ALA A 1 119 ? -9.953 -0.176 -12.526 1.00 91.50 119 ALA A O 1
ATOM 918 N N . TRP A 1 120 ? -10.215 -0.032 -10.300 1.00 91.38 120 TRP A N 1
ATOM 919 C CA . TRP A 1 120 ? -8.865 -0.497 -9.978 1.00 91.38 120 TRP A CA 1
ATOM 920 C C . TRP A 1 120 ? -8.673 -1.997 -10.220 1.00 91.38 120 TRP A C 1
ATOM 922 O O . TRP A 1 120 ? -7.601 -2.403 -10.665 1.00 91.38 120 TRP A O 1
ATOM 932 N N . TYR A 1 121 ? -9.693 -2.822 -9.968 1.00 87.06 121 TYR A N 1
ATOM 933 C CA . TYR A 1 121 ? -9.625 -4.268 -10.206 1.00 87.06 121 TYR A CA 1
ATOM 934 C C . TYR A 1 121 ? -9.689 -4.653 -11.683 1.00 87.06 121 TYR A C 1
ATOM 936 O O . TYR A 1 121 ? -9.117 -5.669 -12.069 1.00 87.06 121 TYR A O 1
ATOM 944 N N . THR A 1 122 ? -10.368 -3.854 -12.504 1.00 87.44 122 THR A N 1
ATOM 945 C CA . THR A 1 122 ? -10.491 -4.075 -13.951 1.00 87.44 122 THR A CA 1
ATOM 946 C C . THR A 1 122 ? -9.446 -3.313 -14.762 1.00 87.44 122 THR A C 1
ATOM 948 O O . THR A 1 122 ? -9.590 -3.205 -15.975 1.00 87.44 122 THR A O 1
ATOM 951 N N . CYS A 1 123 ? -8.437 -2.732 -14.111 1.00 68.94 123 CYS A N 1
ATOM 952 C CA . CYS A 1 123 ? -7.358 -2.027 -14.795 1.00 68.94 123 CYS A CA 1
ATOM 953 C C . CYS A 1 123 ? -6.540 -3.038 -15.630 1.00 68.94 123 CYS A C 1
ATOM 955 O O . CYS A 1 123 ? -6.043 -4.020 -15.067 1.00 68.94 123 CYS A O 1
ATOM 957 N N . GLU A 1 124 ? -6.463 -2.818 -16.951 1.00 55.66 124 GLU A N 1
ATOM 958 C CA . GLU A 1 124 ? -5.722 -3.626 -17.947 1.00 55.66 124 GLU A CA 1
ATOM 959 C C . GLU A 1 124 ? -4.312 -3.081 -18.233 1.00 55.66 124 GLU A C 1
ATOM 961 O O . GLU A 1 124 ? -4.150 -1.837 -18.298 1.00 55.66 124 GLU A O 1
#

Radius of gyration: 27.9 Å; chains: 1; bounding box: 34×27×108 Å

Foldseek 3Di:
DDDDDDDDDDDDPPPPPPPPVVVPPDDDPPVVVLVVLLVVLVVQCVVCLVVVPLQSLLVSLLVNLVSCLVVVNLVVNQVSLVVSLVSSVVSDDPVSNLSSLQSVLVSCVSVVNNVSSVCSNPPD

Secondary structure (DSSP, 8-state):
------PPP--------SSSSSSTTSSSHHHHHHHHHHHHHHHHHHHHHHTT-HHHHHHHHHHHHHHHHHTT-HHHHHHHHHHHHHHHHHHT-HHHHHHHHHHHHHHHHHTT-HHHHHHHHT--